Protein AF-A0A932XRU0-F1 (afdb_monomer)

Foldseek 3Di:
DDDDKDWDWDDDPPNQKIKIFIPFFPDADWDKDQDLVPDPDPLQNQLNPPQFWGMWIHHTRMIMTGGHPPDDCVVSVVSNVVSCNVVPD

pLDDT: mean 93.48, std 6.69, range [52.69, 98.0]

Nearest PDB structures (foldseek):
  2ffm-assembly1_A  TM=9.030E-01  e=3.695E-07  Staphylococcus aureus subsp. aureus Mu50
  2ltm-assembly1_A  TM=9.015E-01  e=7.193E-06  Homo sapiens
  1pqx-assembly1_A  TM=8.023E-01  e=1.119E-05  Staphylococcus aureus subsp. aureus Mu50
  2ltl-assembly1_A  TM=8.612E-01  e=2.321E-04  Saccharomyces cerevisiae S288C
  2k1h-assembly1_A  TM=7.000E-01  e=9.864E-06  Staphylococcus epidermidis ATCC 12228

Sequence (89 aa):
MAELLQISAQGTPNPNAAKFTLNRVVAAHGTTYRDAATANVTWAKQLLGIAGVVQVFAVNNFISITKTSEAEWSALGPRIERVLQQQFV

Radius of gyration: 12.28 Å; Cα contacts (8 Å, |Δi|>4): 155; chains: 1; bounding box: 32×28×28 Å

Solvent-accessible surface area (backbone atoms only — not comparable to full-atom values): 5133 Å² total; per-residue (Å²): 133,85,82,77,79,46,79,47,81,41,84,47,98,48,89,43,32,39,38,36,39,43,82,49,77,79,27,94,54,85,43,79,38,71,48,48,89,76,40,92,46,69,64,57,25,56,51,48,65,39,90,43,37,56,35,40,35,33,33,42,34,37,35,39,41,28,41,40,91,88,49,53,64,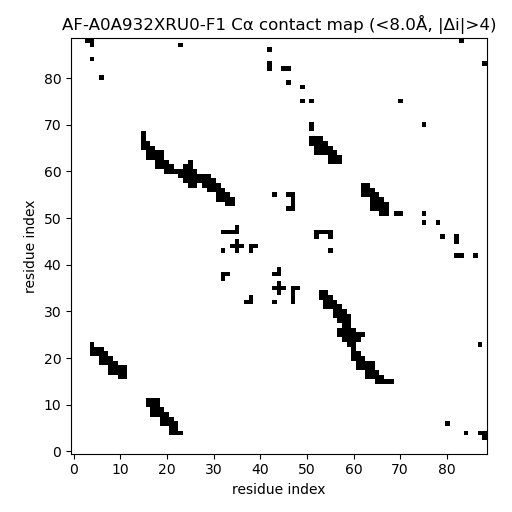87,70,44,47,66,55,49,51,51,51,51,46,75,70,65,99

Secondary structure (DSSP, 8-state):
-PPPP-EEEEE-SSTTEEEEEESS--EEEEEEE--TTT--SHHHHHHHTSTTEEEEEEEETEEEEEE-TT--HHHHHHHHHHHHHHHH-

Mean predicted aligned error: 3.32 Å

Structure (mmCIF, N/CA/C/O backbone):
data_AF-A0A932XRU0-F1
#
_entry.id   AF-A0A932XRU0-F1
#
loop_
_atom_site.group_PDB
_atom_site.id
_atom_site.type_symbol
_atom_site.label_atom_id
_atom_site.label_alt_id
_atom_site.label_comp_id
_atom_site.label_asym_id
_atom_site.label_entity_id
_atom_site.label_seq_id
_atom_site.pdbx_PDB_ins_code
_atom_site.Cartn_x
_atom_site.Cartn_y
_atom_site.Cartn_z
_atom_site.occupancy
_atom_site.B_iso_or_equiv
_atom_site.auth_seq_id
_atom_site.auth_comp_id
_atom_site.auth_asym_id
_atom_site.auth_atom_id
_atom_si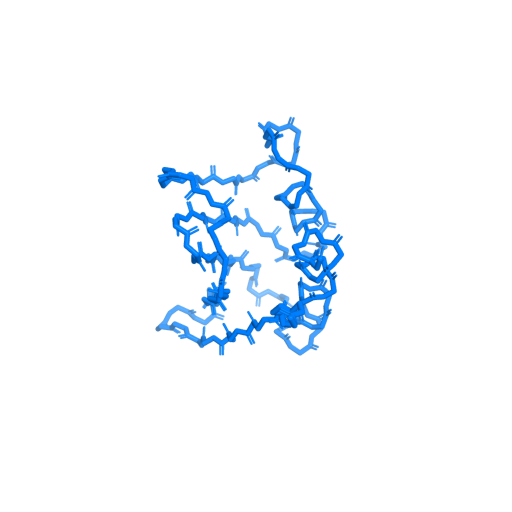te.pdbx_PDB_model_num
ATOM 1 N N . MET A 1 1 ? 19.026 -21.023 -7.714 1.00 52.69 1 MET A N 1
ATOM 2 C CA . MET A 1 1 ? 18.014 -21.103 -6.640 1.00 52.69 1 MET A CA 1
ATOM 3 C C . MET A 1 1 ? 17.063 -19.942 -6.861 1.00 52.69 1 MET A C 1
ATOM 5 O O . MET A 1 1 ? 17.563 -18.838 -7.020 1.00 52.69 1 MET A O 1
ATOM 9 N N . ALA A 1 2 ? 15.756 -20.175 -7.003 1.00 61.38 2 ALA A N 1
ATOM 10 C CA . ALA A 1 2 ? 14.801 -19.073 -7.129 1.00 61.38 2 ALA A CA 1
ATOM 11 C C . ALA A 1 2 ? 14.670 -18.386 -5.764 1.00 61.38 2 ALA A C 1
ATOM 13 O O . ALA A 1 2 ? 14.521 -19.065 -4.748 1.00 61.38 2 ALA A O 1
ATOM 14 N N . GLU A 1 3 ? 14.795 -17.064 -5.733 1.00 76.25 3 GLU A N 1
ATOM 15 C CA . GLU A 1 3 ? 14.622 -16.291 -4.507 1.00 76.25 3 GLU A CA 1
ATOM 16 C C . GLU A 1 3 ? 13.138 -16.297 -4.119 1.00 76.25 3 GLU A C 1
AT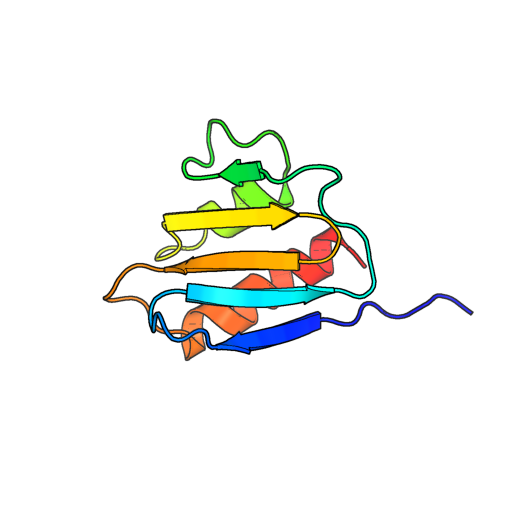OM 18 O O . GLU A 1 3 ? 12.282 -15.950 -4.932 1.00 76.25 3 GLU A O 1
ATOM 23 N N . LEU A 1 4 ? 12.823 -16.737 -2.897 1.00 87.25 4 LEU A N 1
ATOM 24 C CA . LEU A 1 4 ? 11.450 -16.738 -2.391 1.00 87.25 4 LEU A CA 1
ATOM 25 C C . LEU A 1 4 ? 10.985 -15.299 -2.151 1.00 87.25 4 LEU A C 1
ATOM 27 O O . LEU A 1 4 ? 11.750 -14.469 -1.657 1.00 87.25 4 LEU A O 1
ATOM 31 N N . LEU A 1 5 ? 9.720 -15.008 -2.455 1.00 91.06 5 LEU A N 1
ATOM 32 C CA . LEU A 1 5 ? 9.132 -13.713 -2.129 1.00 91.06 5 LEU A CA 1
ATOM 33 C C . LEU A 1 5 ? 9.077 -13.530 -0.605 1.00 91.06 5 LEU A C 1
ATOM 35 O O . LEU A 1 5 ? 8.482 -14.340 0.106 1.00 91.06 5 LEU A O 1
ATOM 39 N N . GLN A 1 6 ? 9.653 -12.435 -0.117 1.00 93.94 6 GLN A N 1
ATOM 40 C CA . GLN A 1 6 ? 9.571 -12.012 1.277 1.00 93.94 6 GLN A CA 1
ATOM 41 C C . GLN A 1 6 ? 8.707 -10.760 1.383 1.00 93.94 6 GLN A C 1
ATOM 43 O O . GLN A 1 6 ? 8.896 -9.805 0.630 1.00 93.94 6 GLN A O 1
ATOM 48 N N . ILE A 1 7 ? 7.774 -10.758 2.335 1.00 94.75 7 ILE A N 1
ATOM 49 C CA . ILE A 1 7 ? 6.899 -9.623 2.636 1.00 94.75 7 ILE A CA 1
ATOM 50 C C . ILE A 1 7 ? 7.033 -9.322 4.129 1.00 94.75 7 ILE A C 1
ATOM 52 O O . ILE A 1 7 ? 6.885 -10.214 4.960 1.00 94.75 7 ILE A O 1
ATOM 56 N N . SER A 1 8 ? 7.311 -8.066 4.473 1.00 94.94 8 SER A N 1
ATOM 57 C CA . SER A 1 8 ? 7.328 -7.573 5.852 1.00 94.94 8 SER A CA 1
ATOM 58 C C . SER A 1 8 ? 6.287 -6.475 6.022 1.00 94.94 8 SER A C 1
ATOM 60 O O . SER A 1 8 ? 6.330 -5.477 5.302 1.00 94.94 8 SER A O 1
ATOM 62 N N . ALA A 1 9 ? 5.371 -6.652 6.973 1.00 94.38 9 ALA A N 1
ATOM 63 C CA . ALA A 1 9 ? 4.381 -5.654 7.353 1.00 94.38 9 ALA A CA 1
ATOM 64 C C . ALA A 1 9 ? 4.802 -4.942 8.648 1.00 94.38 9 ALA A C 1
ATOM 66 O O . ALA A 1 9 ? 5.196 -5.579 9.624 1.00 94.38 9 ALA A O 1
ATOM 67 N N . GLN A 1 10 ? 4.713 -3.616 8.663 1.00 94.12 10 GLN A N 1
ATOM 68 C CA . GLN A 1 10 ? 5.043 -2.761 9.799 1.00 94.12 10 GLN A CA 1
ATOM 69 C C . GLN A 1 10 ? 3.940 -1.722 9.996 1.00 94.12 10 GLN A C 1
ATOM 71 O O . GLN A 1 10 ? 3.465 -1.107 9.039 1.00 94.12 10 GLN A O 1
ATOM 76 N N . GLY A 1 11 ? 3.542 -1.506 11.249 1.00 92.12 11 GLY A N 1
ATOM 77 C CA . GLY A 1 11 ? 2.661 -0.397 11.597 1.00 92.12 11 GLY A CA 1
ATOM 78 C C . GLY A 1 11 ? 3.336 0.953 11.350 1.00 92.12 11 GLY A C 1
ATOM 79 O O . GLY A 1 11 ? 4.562 1.060 11.284 1.00 92.12 11 GLY A O 1
ATOM 80 N N . THR A 1 12 ? 2.526 1.998 11.235 1.00 92.06 12 THR A N 1
ATOM 81 C CA . THR A 1 12 ? 3.000 3.386 11.222 1.00 92.06 12 THR A CA 1
ATOM 82 C C . THR A 1 12 ? 2.385 4.140 12.407 1.00 92.06 12 THR A C 1
ATOM 84 O O . THR A 1 12 ? 1.435 3.637 13.009 1.00 92.06 12 THR A O 1
ATOM 87 N N . PRO A 1 13 ? 2.863 5.349 12.757 1.00 93.19 13 PRO A N 1
ATOM 88 C CA . PRO A 1 13 ? 2.188 6.185 13.753 1.00 93.19 13 PRO A CA 1
ATOM 89 C C . PRO A 1 13 ? 0.725 6.496 13.396 1.00 93.19 13 PRO A C 1
ATOM 91 O O . PRO A 1 13 ? -0.070 6.817 14.274 1.00 93.19 13 PRO A O 1
ATOM 94 N N . ASN A 1 14 ? 0.359 6.396 12.112 1.00 92.38 14 ASN A N 1
ATOM 95 C CA . ASN A 1 14 ? -1.025 6.442 11.671 1.00 92.38 14 ASN A CA 1
ATOM 96 C C . ASN A 1 14 ? -1.653 5.035 11.800 1.00 92.38 14 ASN A C 1
ATOM 98 O O . ASN A 1 14 ? -1.293 4.150 11.022 1.00 92.38 14 ASN A O 1
ATOM 102 N N . PRO A 1 15 ? -2.637 4.818 12.695 1.00 93.75 15 PRO A N 1
ATOM 103 C CA . PRO A 1 15 ? -3.272 3.507 12.879 1.00 93.75 15 PRO A CA 1
ATOM 104 C C . PRO A 1 15 ? -4.022 3.020 11.631 1.00 93.75 15 PRO A C 1
ATOM 106 O O . PRO A 1 15 ? -4.252 1.823 11.462 1.00 93.75 15 PRO A O 1
ATOM 109 N N . ASN A 1 16 ? -4.375 3.936 10.729 1.00 96.75 16 ASN A N 1
ATOM 110 C CA . ASN A 1 16 ? -5.024 3.627 9.464 1.00 96.75 16 ASN A CA 1
ATOM 111 C C . ASN A 1 16 ? -4.034 3.368 8.328 1.00 96.75 16 ASN A C 1
ATOM 113 O O . ASN A 1 16 ? -4.484 3.076 7.227 1.00 96.75 16 ASN A O 1
ATOM 117 N N . ALA A 1 17 ? -2.719 3.442 8.555 1.00 96.81 17 ALA A N 1
ATOM 118 C CA . ALA A 1 17 ? -1.720 3.137 7.536 1.00 96.81 17 ALA A CA 1
ATOM 119 C C . ALA A 1 17 ? -0.725 2.065 7.995 1.00 96.81 17 ALA A C 1
ATOM 121 O O . ALA A 1 17 ? -0.150 2.143 9.083 1.00 96.81 17 ALA A O 1
ATOM 122 N N . ALA A 1 18 ? -0.481 1.097 7.116 1.00 97.12 18 ALA A N 1
ATOM 123 C CA . ALA A 1 18 ? 0.513 0.050 7.303 1.00 97.12 18 ALA A CA 1
ATOM 124 C C . ALA A 1 18 ? 1.498 0.032 6.131 1.00 97.12 18 ALA A C 1
ATOM 126 O O . ALA A 1 18 ? 1.132 0.243 4.972 1.00 97.12 18 ALA A O 1
ATOM 127 N N . LYS A 1 19 ? 2.762 -0.232 6.454 1.00 96.69 19 LYS A N 1
ATOM 128 C CA . LYS A 1 19 ? 3.876 -0.336 5.518 1.00 96.69 19 LYS A CA 1
ATOM 129 C C . LYS A 1 19 ? 4.156 -1.801 5.210 1.00 96.69 19 LYS A C 1
ATOM 131 O O . LYS A 1 19 ? 4.438 -2.574 6.113 1.00 96.69 19 LYS A O 1
ATOM 136 N N . PHE A 1 20 ? 4.171 -2.145 3.932 1.00 96.88 20 PHE A N 1
ATOM 137 C CA . PHE A 1 20 ? 4.589 -3.433 3.400 1.00 96.88 20 PHE A CA 1
ATOM 138 C C . PHE A 1 20 ? 5.896 -3.250 2.628 1.00 96.88 20 PHE A C 1
ATOM 140 O O . PHE A 1 20 ? 6.002 -2.376 1.769 1.00 96.88 20 PHE A O 1
ATOM 147 N N . THR A 1 21 ? 6.911 -4.046 2.949 1.00 96.94 21 THR A N 1
ATOM 148 C CA . THR A 1 21 ? 8.211 -4.038 2.265 1.00 96.94 21 THR A CA 1
ATOM 149 C C . THR A 1 21 ? 8.476 -5.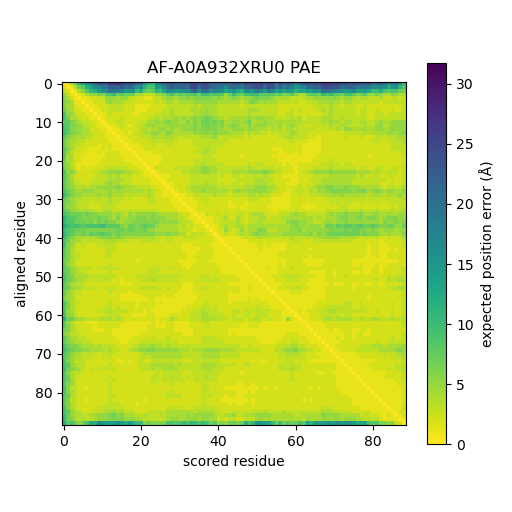411 1.675 1.00 96.94 21 THR A C 1
ATOM 151 O O . THR A 1 21 ? 8.305 -6.416 2.363 1.00 96.94 21 THR A O 1
ATOM 154 N N . LEU A 1 22 ? 8.867 -5.445 0.405 1.00 95.94 22 LEU A N 1
ATOM 155 C CA . LEU A 1 22 ? 9.150 -6.663 -0.342 1.00 95.94 22 LEU A CA 1
ATOM 156 C C . LEU A 1 22 ? 10.656 -6.769 -0.626 1.00 95.94 22 LEU A C 1
ATOM 158 O O . LEU A 1 22 ? 11.377 -5.770 -0.602 1.00 95.94 22 LEU A O 1
ATOM 162 N N . ASN A 1 23 ? 11.144 -7.963 -0.961 1.00 95.25 23 ASN A N 1
ATOM 163 C CA . ASN A 1 23 ? 12.497 -8.159 -1.506 1.00 95.25 23 ASN A CA 1
ATOM 164 C C . ASN A 1 23 ? 12.585 -7.893 -3.023 1.00 95.25 23 ASN A C 1
ATOM 166 O O . ASN A 1 23 ? 13.538 -8.304 -3.676 1.00 95.25 23 ASN A O 1
ATOM 170 N N . ARG A 1 24 ? 11.594 -7.210 -3.612 1.00 92.06 24 ARG A N 1
ATOM 171 C CA . ARG A 1 24 ? 11.527 -6.913 -5.051 1.00 92.06 24 ARG A CA 1
ATOM 172 C C . ARG A 1 24 ? 11.025 -5.493 -5.283 1.00 92.06 24 ARG A C 1
ATOM 174 O O . ARG A 1 24 ? 10.252 -4.970 -4.483 1.00 92.06 24 ARG A O 1
ATOM 181 N N . VAL A 1 25 ? 11.446 -4.875 -6.385 1.00 93.81 25 VAL A N 1
ATOM 182 C CA . VAL A 1 25 ? 10.944 -3.555 -6.796 1.00 93.81 25 VAL A CA 1
ATOM 183 C C . VAL A 1 25 ? 9.510 -3.696 -7.314 1.00 93.81 25 VAL A C 1
ATOM 185 O O . VAL A 1 25 ? 9.251 -4.459 -8.238 1.00 93.81 25 VAL A O 1
ATOM 188 N N . VAL A 1 26 ? 8.590 -2.941 -6.720 1.00 94.12 26 VAL A N 1
ATOM 189 C CA . VAL A 1 26 ? 7.155 -2.893 -7.036 1.00 94.12 26 VAL A C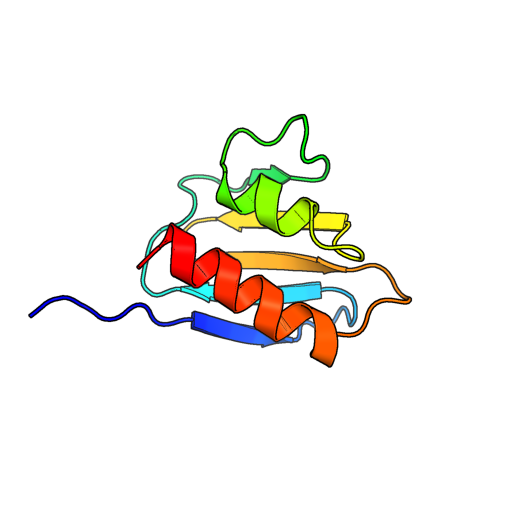A 1
ATOM 190 C C . VAL A 1 26 ? 6.759 -1.648 -7.836 1.00 94.12 26 VAL A C 1
ATOM 192 O O . VAL A 1 26 ? 5.757 -1.669 -8.548 1.00 94.12 26 VAL A O 1
ATOM 195 N N . ALA A 1 27 ? 7.527 -0.557 -7.726 1.00 93.94 27 ALA A N 1
ATOM 196 C CA . ALA A 1 27 ? 7.286 0.695 -8.442 1.00 93.94 27 ALA A CA 1
ATOM 197 C C . ALA A 1 27 ? 8.591 1.484 -8.631 1.00 93.94 27 ALA A C 1
ATOM 199 O O . ALA A 1 27 ? 9.334 1.687 -7.677 1.00 93.94 27 ALA A O 1
ATOM 200 N N . ALA A 1 28 ? 8.857 1.979 -9.843 1.00 92.50 28 ALA A N 1
ATOM 201 C CA . ALA A 1 28 ? 10.063 2.770 -10.126 1.00 92.50 28 ALA A CA 1
ATOM 202 C C . ALA A 1 28 ? 10.013 4.189 -9.528 1.00 92.50 28 ALA A C 1
ATOM 204 O O . ALA A 1 28 ? 11.038 4.750 -9.149 1.00 92.50 28 ALA A O 1
ATOM 205 N N . HIS A 1 29 ? 8.815 4.768 -9.426 1.00 93.44 29 HIS A N 1
ATOM 206 C CA . HIS A 1 29 ? 8.593 6.118 -8.916 1.00 93.44 29 HIS A CA 1
ATOM 207 C C . HIS A 1 29 ? 7.495 6.118 -7.856 1.00 93.44 29 HIS A C 1
ATOM 209 O O . HIS A 1 29 ? 6.591 5.279 -7.887 1.00 93.44 29 HIS A O 1
ATOM 215 N N . GLY A 1 30 ? 7.561 7.092 -6.945 1.00 95.75 30 GLY A N 1
ATOM 216 C CA . GLY A 1 30 ? 6.526 7.325 -5.944 1.00 95.75 30 GLY A CA 1
ATOM 217 C C . GLY A 1 30 ? 5.172 7.577 -6.585 1.00 95.75 30 GLY A C 1
ATOM 218 O O . GLY A 1 30 ? 4.932 8.651 -7.126 1.00 95.75 30 GLY A O 1
ATOM 219 N N . THR A 1 31 ? 4.289 6.586 -6.498 1.00 95.25 31 THR A N 1
ATOM 220 C CA . THR A 1 31 ? 2.965 6.626 -7.121 1.00 95.25 31 THR A CA 1
ATOM 221 C C . THR A 1 31 ? 1.895 6.395 -6.068 1.00 95.25 31 THR A C 1
ATOM 223 O O . THR A 1 31 ? 1.998 5.464 -5.272 1.00 95.25 31 THR A O 1
ATOM 226 N N . THR A 1 32 ? 0.865 7.242 -6.062 1.00 96.69 32 THR A N 1
ATOM 227 C CA . THR A 1 32 ? -0.303 7.099 -5.182 1.00 96.69 32 THR A CA 1
ATOM 228 C C . THR A 1 32 ? -1.522 6.707 -6.001 1.00 96.69 32 THR A C 1
ATOM 230 O O . THR A 1 32 ? -1.858 7.381 -6.970 1.00 96.69 32 THR A O 1
ATOM 233 N N 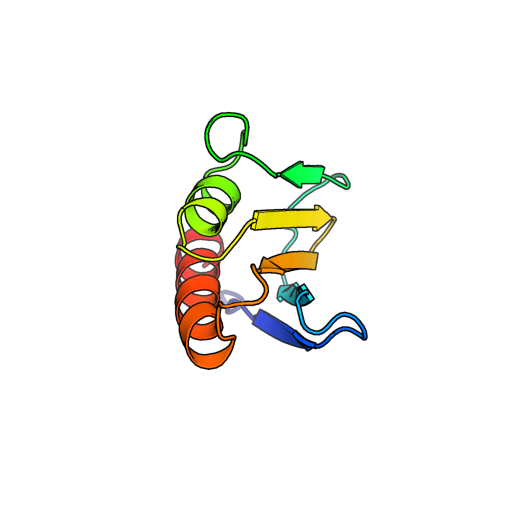. TYR A 1 33 ? -2.222 5.671 -5.561 1.00 96.69 33 TYR A N 1
ATOM 234 C CA . TYR A 1 33 ? -3.473 5.186 -6.123 1.00 96.69 33 TYR A CA 1
ATOM 235 C C . TYR A 1 33 ? -4.593 5.395 -5.101 1.00 96.69 33 TYR A C 1
ATOM 237 O O . TYR A 1 33 ? -4.470 4.977 -3.949 1.00 96.69 33 TYR A O 1
ATOM 245 N N . ARG A 1 34 ? -5.676 6.055 -5.519 1.00 96.00 34 ARG A N 1
ATOM 246 C CA . ARG A 1 34 ? -6.891 6.284 -4.705 1.00 96.00 34 ARG A CA 1
ATOM 247 C C . ARG A 1 34 ? -8.157 5.729 -5.345 1.00 96.00 34 ARG A C 1
ATOM 249 O O . ARG A 1 34 ? -9.183 5.640 -4.689 1.00 96.00 34 ARG A O 1
ATOM 256 N N . ASP A 1 35 ? -8.078 5.368 -6.620 1.00 92.00 35 ASP A N 1
ATOM 257 C CA . ASP A 1 35 ? -9.196 4.846 -7.391 1.00 92.00 35 ASP A CA 1
ATOM 258 C C . ASP A 1 35 ? -8.702 3.687 -8.264 1.00 92.00 35 ASP A C 1
ATOM 260 O O . ASP A 1 35 ? -7.719 3.810 -9.002 1.00 92.00 35 ASP A O 1
ATOM 264 N N . ALA A 1 36 ? -9.376 2.543 -8.157 1.00 88.81 36 ALA A N 1
ATOM 265 C CA . ALA A 1 36 ? -9.058 1.348 -8.924 1.00 88.81 36 ALA A CA 1
ATOM 266 C C . ALA A 1 36 ? -9.282 1.547 -10.434 1.00 88.81 36 ALA A C 1
ATOM 268 O O . ALA A 1 36 ? -8.607 0.902 -11.239 1.00 88.81 36 ALA A O 1
ATOM 269 N N . ALA A 1 37 ? -10.183 2.448 -10.838 1.00 86.19 37 ALA A N 1
ATOM 270 C CA . ALA A 1 37 ? -10.434 2.742 -12.247 1.00 86.19 37 ALA A CA 1
ATOM 271 C C . ALA A 1 37 ? -9.238 3.439 -12.915 1.00 86.19 37 ALA A C 1
ATOM 273 O O . ALA A 1 37 ? -8.949 3.185 -14.084 1.00 86.19 37 ALA A O 1
ATOM 274 N N . THR A 1 38 ? -8.518 4.279 -12.163 1.00 85.44 38 THR A N 1
ATOM 275 C CA . THR A 1 38 ? -7.392 5.080 -12.675 1.00 85.44 38 THR A CA 1
ATOM 276 C C . THR A 1 38 ? -6.026 4.444 -12.431 1.00 85.44 38 THR A C 1
ATOM 278 O O . THR A 1 38 ? -5.045 4.830 -13.066 1.00 85.44 38 THR A O 1
ATOM 281 N N . ALA A 1 39 ? -5.937 3.445 -11.548 1.00 90.44 39 ALA A N 1
ATOM 282 C CA . ALA A 1 39 ? -4.701 2.707 -11.337 1.00 90.44 39 ALA A CA 1
ATOM 283 C C . ALA A 1 39 ? -4.261 1.999 -12.631 1.00 90.44 39 ALA A C 1
ATOM 285 O O . ALA A 1 39 ? -5.043 1.323 -13.292 1.00 90.44 39 ALA A O 1
ATOM 286 N N . ASN A 1 40 ? -2.992 2.124 -13.004 1.00 89.56 40 ASN A N 1
ATOM 287 C CA . ASN A 1 40 ? -2.429 1.523 -14.219 1.00 89.56 40 ASN A CA 1
ATOM 288 C C . ASN A 1 40 ? -1.798 0.139 -13.978 1.00 89.56 40 ASN A C 1
ATOM 290 O O . ASN A 1 40 ? -1.389 -0.517 -14.932 1.00 89.56 40 ASN A O 1
ATOM 294 N N . VAL A 1 41 ? -1.745 -0.325 -12.727 1.00 92.75 41 VAL A N 1
ATOM 295 C CA . VAL A 1 41 ? -1.130 -1.602 -12.337 1.00 92.75 41 VAL A CA 1
ATOM 296 C C . VAL A 1 41 ? -2.129 -2.519 -11.630 1.00 92.75 41 VAL A C 1
ATOM 298 O O . VAL A 1 41 ? -2.886 -2.092 -10.757 1.00 92.75 41 VAL A O 1
ATOM 301 N N . THR A 1 42 ? -2.127 -3.801 -12.004 1.00 94.62 42 THR A N 1
ATOM 302 C CA . THR A 1 42 ? -3.112 -4.799 -11.549 1.00 94.62 42 THR A CA 1
ATOM 303 C C . THR A 1 42 ? -3.105 -4.992 -10.037 1.00 94.62 42 THR A C 1
ATOM 305 O O . THR A 1 42 ? -4.170 -5.032 -9.425 1.00 94.62 42 THR A O 1
ATOM 308 N N . TRP A 1 43 ? -1.926 -5.055 -9.416 1.00 95.12 43 TRP A N 1
ATOM 309 C CA . TRP A 1 43 ? -1.807 -5.226 -7.969 1.00 95.12 43 TRP A CA 1
ATOM 310 C C . TRP A 1 43 ? -2.453 -4.058 -7.201 1.00 95.12 43 TRP A C 1
ATOM 312 O O . TRP A 1 43 ? -3.168 -4.295 -6.233 1.00 95.12 43 TRP A O 1
ATOM 322 N N . ALA A 1 44 ? -2.310 -2.809 -7.666 1.00 96.19 44 ALA A N 1
ATOM 323 C CA . ALA A 1 44 ? -2.938 -1.655 -7.017 1.00 96.19 44 ALA A CA 1
ATOM 324 C C . ALA A 1 44 ? -4.464 -1.679 -7.169 1.00 96.19 44 ALA A C 1
ATOM 326 O O . ALA A 1 44 ? -5.171 -1.397 -6.204 1.00 96.19 44 ALA A O 1
ATOM 327 N N . LYS A 1 45 ? -4.978 -2.081 -8.343 1.00 96.75 45 LYS A N 1
ATOM 328 C CA . LYS A 1 45 ? -6.423 -2.289 -8.554 1.00 96.75 45 LYS A CA 1
ATOM 329 C C . LYS A 1 45 ? -6.987 -3.331 -7.598 1.00 96.75 45 LYS A C 1
ATOM 331 O O . LYS A 1 45 ? -8.029 -3.107 -6.996 1.00 96.75 45 LYS A O 1
ATOM 336 N N . GLN A 1 46 ? -6.294 -4.460 -7.456 1.00 96.56 46 GLN A N 1
ATOM 337 C CA . GLN A 1 46 ? -6.718 -5.546 -6.575 1.00 96.56 46 GLN A CA 1
ATOM 338 C C . GLN A 1 46 ? -6.714 -5.117 -5.108 1.00 96.56 46 GLN A C 1
ATOM 340 O O . GLN A 1 46 ? -7.678 -5.399 -4.405 1.00 96.56 46 GLN A O 1
ATOM 345 N N . LEU A 1 47 ? -5.682 -4.391 -4.662 1.00 97.00 47 LEU A N 1
ATOM 346 C CA . LEU A 1 47 ? -5.620 -3.855 -3.300 1.00 97.00 47 LEU A CA 1
ATOM 347 C C . LEU A 1 47 ? -6.734 -2.837 -3.028 1.00 97.00 47 LEU A C 1
ATOM 349 O O . LEU A 1 47 ? -7.395 -2.938 -2.001 1.00 97.00 47 LEU A O 1
ATOM 353 N N . LEU A 1 48 ? -6.982 -1.900 -3.949 1.00 97.06 48 LEU A N 1
ATOM 354 C CA . LEU A 1 48 ? -8.078 -0.926 -3.837 1.00 97.06 48 LEU A CA 1
ATOM 355 C C . LEU A 1 48 ? -9.469 -1.571 -3.939 1.00 97.06 48 LEU A C 1
ATOM 357 O O . LEU A 1 48 ? -10.444 -1.007 -3.457 1.00 97.06 48 LEU A O 1
ATOM 361 N N . GLY A 1 49 ? -9.572 -2.758 -4.540 1.00 95.38 49 GLY A N 1
ATOM 362 C CA . GLY A 1 49 ? -10.798 -3.557 -4.554 1.00 95.38 49 GLY A CA 1
ATOM 363 C C . GLY A 1 49 ? -11.097 -4.264 -3.227 1.00 95.38 49 GLY A C 1
ATOM 364 O O . GLY A 1 49 ? -12.192 -4.803 -3.057 1.00 95.38 49 GLY A O 1
ATOM 365 N N . ILE A 1 50 ? -10.158 -4.284 -2.275 1.00 96.19 50 ILE A N 1
ATOM 366 C CA . ILE A 1 50 ? -10.406 -4.825 -0.938 1.00 96.19 50 ILE A CA 1
ATOM 367 C C . ILE A 1 50 ? -11.246 -3.807 -0.164 1.00 96.19 50 ILE A C 1
ATOM 369 O O . ILE A 1 50 ? -10.793 -2.700 0.119 1.00 96.19 50 ILE A O 1
ATOM 373 N N . ALA A 1 51 ? -12.462 -4.201 0.221 1.00 96.12 51 ALA A N 1
ATOM 374 C CA . ALA A 1 51 ? -13.339 -3.369 1.039 1.00 96.12 51 ALA A CA 1
ATOM 375 C C . ALA A 1 51 ? -12.607 -2.867 2.296 1.00 96.12 51 ALA A C 1
ATOM 377 O O . ALA A 1 51 ? -12.066 -3.662 3.065 1.00 96.12 51 ALA A O 1
ATOM 378 N N . GLY A 1 52 ? -12.591 -1.546 2.480 1.00 95.62 52 GLY A N 1
ATOM 379 C CA . GLY A 1 52 ? -11.871 -0.888 3.566 1.00 95.62 52 GLY A CA 1
ATOM 380 C C . GLY A 1 52 ? -10.489 -0.353 3.187 1.00 95.62 52 GLY A C 1
ATOM 381 O O . GLY A 1 52 ? -9.920 0.365 3.995 1.00 95.62 52 GLY A O 1
ATOM 382 N N . VAL A 1 53 ? -9.944 -0.626 1.997 1.00 97.56 53 VAL A N 1
ATOM 383 C CA . VAL A 1 53 ? -8.715 0.022 1.496 1.00 97.56 53 VAL A CA 1
ATOM 384 C C . VAL A 1 53 ? -9.079 1.279 0.706 1.00 97.56 53 VAL A C 1
ATOM 386 O O . VAL A 1 53 ? -9.885 1.221 -0.215 1.00 97.56 53 VAL A O 1
ATOM 389 N N . VAL A 1 54 ? -8.473 2.420 1.047 1.00 97.19 54 VAL A N 1
ATOM 390 C CA . VAL A 1 54 ? -8.798 3.727 0.433 1.00 97.19 54 VAL A CA 1
ATOM 391 C C . VAL A 1 54 ? -7.643 4.359 -0.327 1.00 97.19 54 VAL A C 1
ATOM 393 O O . VAL A 1 54 ? -7.849 5.221 -1.178 1.00 97.19 54 VAL A O 1
ATOM 396 N N . GLN A 1 55 ? -6.409 3.969 -0.016 1.00 97.44 55 GLN A N 1
ATOM 397 C CA . GLN A 1 55 ? -5.239 4.499 -0.699 1.00 97.44 55 GLN A CA 1
ATOM 398 C C . GLN A 1 55 ? -4.114 3.477 -0.681 1.00 97.44 55 GLN A C 1
ATOM 400 O O . GLN A 1 55 ? -3.877 2.808 0.323 1.00 97.44 55 GLN A O 1
ATOM 405 N N . VAL A 1 56 ? -3.380 3.412 -1.784 1.00 97.56 56 VAL A N 1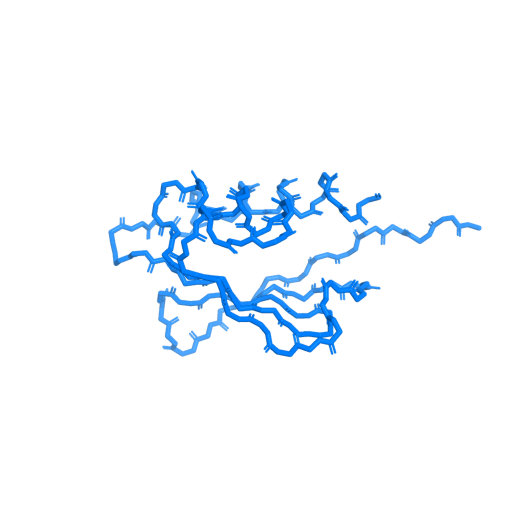
ATOM 406 C CA . VAL A 1 56 ? -2.162 2.622 -1.912 1.00 97.56 56 VAL A CA 1
ATOM 407 C C . VAL A 1 56 ? -1.068 3.528 -2.456 1.00 97.56 56 VAL A C 1
ATOM 409 O O . VAL A 1 56 ? -1.230 4.138 -3.505 1.00 97.56 56 VAL A O 1
ATOM 412 N N . PHE A 1 57 ? 0.047 3.641 -1.751 1.00 97.25 57 PHE A N 1
ATOM 413 C CA . PHE A 1 57 ? 1.241 4.336 -2.222 1.00 97.25 57 PHE A CA 1
ATOM 414 C C . PHE A 1 57 ? 2.353 3.321 -2.436 1.00 97.25 57 PHE A C 1
ATOM 416 O O . PHE A 1 57 ? 2.526 2.448 -1.594 1.00 97.25 57 PHE A O 1
ATOM 423 N N . ALA A 1 58 ? 3.123 3.429 -3.514 1.00 97.06 58 ALA A N 1
ATOM 424 C CA . ALA A 1 58 ? 4.276 2.563 -3.725 1.00 97.06 58 ALA A CA 1
ATOM 425 C C . ALA A 1 58 ? 5.475 3.304 -4.307 1.00 97.06 58 ALA A C 1
ATOM 427 O O . ALA A 1 58 ? 5.325 4.199 -5.140 1.00 97.06 58 ALA A O 1
ATOM 428 N N . VAL A 1 59 ? 6.665 2.894 -3.871 1.00 97.06 59 VAL A N 1
ATOM 429 C CA . VAL A 1 59 ? 7.962 3.337 -4.392 1.00 97.06 59 VAL A CA 1
ATOM 430 C C . VAL A 1 59 ? 9.026 2.291 -4.074 1.00 97.06 59 VAL A C 1
ATOM 432 O O . VAL A 1 59 ? 9.047 1.739 -2.976 1.00 97.06 59 VAL A O 1
ATOM 435 N N . ASN A 1 60 ? 9.933 2.030 -5.012 1.00 96.50 60 ASN A N 1
ATOM 436 C CA . ASN A 1 60 ? 10.951 0.987 -4.919 1.00 96.50 60 ASN A CA 1
ATOM 437 C C . ASN A 1 60 ? 10.325 -0.349 -4.521 1.00 96.50 60 ASN A C 1
ATOM 439 O O . ASN A 1 60 ? 9.487 -0.855 -5.253 1.00 96.50 60 ASN A O 1
ATOM 443 N N . ASN A 1 61 ? 10.702 -0.908 -3.378 1.00 96.19 61 ASN A N 1
ATOM 444 C CA . ASN A 1 61 ? 10.209 -2.166 -2.824 1.00 96.19 61 ASN A CA 1
ATOM 445 C C . ASN A 1 61 ? 9.195 -1.974 -1.680 1.00 96.19 61 ASN A C 1
ATOM 447 O O . ASN A 1 61 ? 8.949 -2.887 -0.894 1.00 96.19 61 ASN A O 1
ATOM 451 N N . PHE A 1 62 ? 8.642 -0.771 -1.553 1.00 95.06 62 PHE A N 1
ATOM 452 C CA . PHE A 1 62 ? 7.786 -0.356 -0.452 1.00 95.06 62 PHE A CA 1
ATOM 453 C C . PHE A 1 62 ? 6.379 -0.019 -0.952 1.00 95.06 62 PHE A C 1
ATOM 455 O O . PHE A 1 62 ? 6.215 0.697 -1.939 1.00 95.06 62 PHE A O 1
ATOM 462 N N . ILE A 1 63 ? 5.373 -0.507 -0.226 1.00 97.12 63 ILE A N 1
ATOM 463 C CA . ILE A 1 63 ? 3.954 -0.211 -0.414 1.00 97.12 63 ILE A CA 1
ATOM 464 C C . ILE A 1 63 ? 3.381 0.274 0.922 1.00 97.12 63 ILE A C 1
ATOM 466 O O . ILE A 1 63 ? 3.475 -0.418 1.928 1.00 97.12 63 ILE A O 1
ATOM 470 N N . SER A 1 64 ? 2.763 1.448 0.951 1.00 97.50 64 SER A N 1
ATOM 471 C CA . SER A 1 64 ? 1.931 1.905 2.065 1.00 97.50 64 SER A CA 1
ATOM 472 C C . SER A 1 64 ? 0.469 1.725 1.702 1.00 97.50 64 SER A C 1
ATOM 474 O O . SER A 1 64 ? 0.040 2.166 0.635 1.00 97.50 64 SER A O 1
ATOM 476 N N . ILE A 1 65 ? -0.301 1.100 2.581 1.00 97.88 65 ILE A N 1
ATOM 477 C CA . ILE A 1 65 ? -1.737 0.911 2.397 1.00 97.88 65 ILE A CA 1
ATOM 478 C C . ILE A 1 65 ? -2.444 1.685 3.493 1.00 97.88 65 ILE A C 1
ATOM 480 O O . ILE A 1 65 ? -2.144 1.504 4.672 1.00 97.88 65 ILE A O 1
ATOM 484 N N . THR A 1 66 ? -3.389 2.529 3.095 1.00 98.00 66 THR A N 1
ATOM 485 C CA . THR A 1 66 ? -4.286 3.227 4.008 1.00 98.00 66 THR A CA 1
ATOM 486 C C . THR A 1 66 ? -5.655 2.569 3.959 1.00 98.00 66 THR A C 1
ATOM 488 O O . THR A 1 66 ? -6.223 2.387 2.877 1.00 98.00 66 THR A O 1
ATOM 491 N N . LYS A 1 67 ? -6.193 2.245 5.132 1.00 97.81 67 LYS A N 1
ATOM 492 C CA . LYS A 1 67 ? -7.540 1.709 5.314 1.00 97.81 67 LYS A CA 1
ATOM 493 C C . LYS A 1 67 ? -8.524 2.770 5.821 1.00 97.81 67 LYS A C 1
ATOM 495 O O . LYS A 1 67 ? -8.105 3.834 6.280 1.00 97.81 67 LYS A O 1
ATOM 500 N N . THR A 1 68 ? -9.820 2.478 5.770 1.00 97.25 68 THR A N 1
ATOM 501 C CA . THR A 1 68 ? -10.839 3.247 6.492 1.00 97.25 68 THR A CA 1
ATOM 502 C C . THR A 1 68 ? -10.696 3.048 8.004 1.00 97.25 68 THR A C 1
ATOM 504 O O . THR A 1 68 ? -10.031 2.116 8.477 1.00 97.25 68 THR A O 1
ATOM 507 N N . SER A 1 69 ? -11.320 3.928 8.784 1.00 95.06 69 SER A N 1
ATOM 508 C CA . SER A 1 69 ? -11.274 3.856 10.247 1.00 95.06 69 SER A CA 1
ATOM 509 C C . SER A 1 69 ? -12.021 2.639 10.802 1.00 95.06 69 SER A C 1
ATOM 511 O O . SER A 1 69 ? -11.647 2.141 11.855 1.00 95.06 69 SER A O 1
ATOM 513 N N . GLU A 1 70 ? -13.028 2.135 10.086 1.00 95.88 70 GLU A N 1
ATOM 514 C CA . GLU A 1 70 ? -13.882 1.009 10.495 1.00 95.88 70 GLU A CA 1
ATOM 515 C C . GLU A 1 70 ? -13.297 -0.359 10.112 1.00 95.88 70 GLU A C 1
ATOM 517 O O . GLU A 1 70 ? -13.777 -1.393 10.570 1.00 95.88 70 GLU A O 1
ATOM 522 N N . ALA A 1 71 ? -12.300 -0.385 9.224 1.00 96.69 71 ALA A N 1
ATOM 523 C CA . ALA A 1 71 ? -11.690 -1.623 8.763 1.00 96.69 71 ALA A CA 1
ATOM 524 C C . ALA A 1 71 ? -10.612 -2.117 9.738 1.00 96.69 71 ALA A C 1
ATOM 526 O O . ALA A 1 71 ? -9.864 -1.326 10.307 1.00 96.69 71 ALA A O 1
ATOM 527 N N . GLU A 1 72 ? -10.457 -3.434 9.856 1.00 95.88 72 GLU A N 1
ATOM 528 C CA . GLU A 1 72 ? -9.516 -4.056 10.793 1.00 95.88 72 GLU A CA 1
ATOM 529 C C . GLU A 1 72 ? -8.320 -4.695 10.078 1.00 95.88 72 GLU A C 1
ATOM 531 O O . GLU A 1 72 ? -8.474 -5.449 9.112 1.00 95.88 72 GLU A O 1
ATOM 536 N N . TRP A 1 73 ? -7.105 -4.452 10.583 1.00 95.06 73 TRP A N 1
ATOM 537 C CA . TRP A 1 73 ? -5.879 -5.018 10.000 1.00 95.06 73 TRP A CA 1
ATOM 538 C C . TRP A 1 73 ? -5.834 -6.546 10.067 1.00 95.06 73 TRP A C 1
ATOM 540 O O . TRP A 1 73 ? -5.278 -7.171 9.167 1.00 95.06 73 TRP A O 1
ATOM 550 N N . SER A 1 74 ? -6.470 -7.151 11.073 1.00 94.50 74 SER A N 1
ATOM 551 C CA . SER A 1 74 ? -6.609 -8.608 11.198 1.00 94.50 74 SER A CA 1
ATOM 552 C C . SER A 1 74 ? -7.369 -9.234 10.022 1.00 94.50 74 SER A C 1
ATOM 554 O O . SER A 1 74 ? -7.070 -10.359 9.625 1.00 94.50 74 SER A O 1
ATOM 556 N N . ALA A 1 75 ? -8.310 -8.499 9.422 1.00 94.38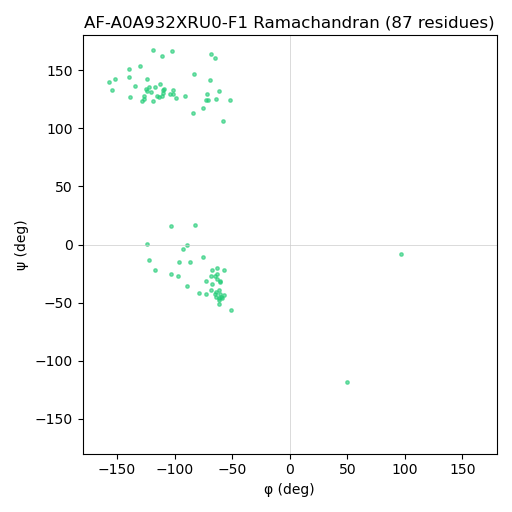 75 ALA A N 1
ATOM 557 C CA . ALA A 1 75 ? -9.063 -8.935 8.250 1.00 94.38 75 ALA A CA 1
ATOM 558 C C . ALA A 1 75 ? -8.374 -8.554 6.928 1.00 94.38 75 ALA A C 1
ATOM 560 O O . ALA A 1 75 ? -8.439 -9.308 5.952 1.00 94.38 75 ALA A O 1
ATOM 561 N N . LEU A 1 76 ? -7.724 -7.385 6.882 1.00 96.25 76 LEU A N 1
ATOM 562 C CA . LEU A 1 76 ? -7.081 -6.866 5.673 1.00 96.25 76 LEU A CA 1
ATOM 563 C C . LEU A 1 76 ? -5.722 -7.513 5.387 1.00 96.25 76 LEU A C 1
ATOM 565 O O . LEU A 1 76 ? -5.447 -7.836 4.234 1.00 96.25 76 LEU A O 1
ATOM 569 N N . GLY A 1 77 ? -4.892 -7.726 6.412 1.00 94.19 77 GLY A N 1
ATOM 570 C CA . GLY A 1 77 ? -3.513 -8.212 6.284 1.00 94.19 77 GLY A CA 1
ATOM 571 C C . GLY A 1 77 ? -3.387 -9.473 5.422 1.00 94.19 77 GLY A C 1
ATOM 572 O O . GLY A 1 77 ? -2.731 -9.411 4.381 1.00 94.19 77 GLY A O 1
ATOM 573 N N . PRO A 1 78 ? -4.099 -10.573 5.742 1.00 95.25 78 PRO A N 1
ATOM 574 C CA . PRO A 1 78 ? -4.043 -11.799 4.943 1.00 95.25 78 PRO A CA 1
ATOM 575 C C . PRO A 1 78 ? -4.496 -11.619 3.484 1.00 95.25 78 PRO A C 1
ATOM 577 O O . PRO A 1 78 ? -3.988 -12.283 2.581 1.00 95.25 78 PRO A O 1
ATOM 580 N N . ARG A 1 79 ? -5.454 -10.717 3.221 1.00 96.69 79 ARG A N 1
ATOM 581 C CA . ARG A 1 79 ? -5.939 -10.430 1.858 1.00 96.69 79 ARG A CA 1
ATOM 582 C C . ARG A 1 79 ? -4.907 -9.643 1.057 1.00 96.69 79 ARG A C 1
ATOM 584 O O . ARG A 1 79 ? -4.675 -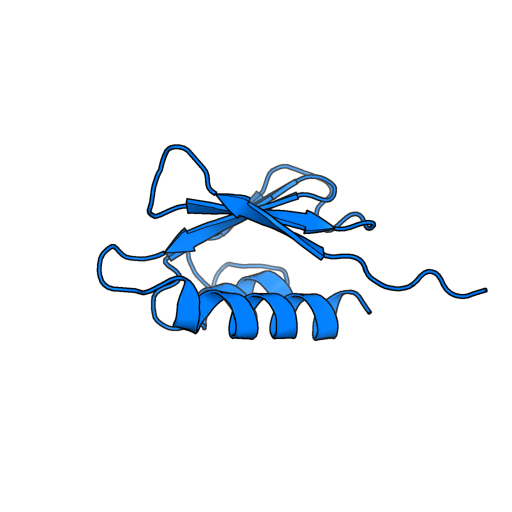9.956 -0.107 1.00 96.69 79 ARG A O 1
ATOM 591 N N . ILE A 1 80 ? -4.284 -8.652 1.691 1.00 96.31 80 ILE A N 1
ATOM 592 C CA . ILE A 1 80 ? -3.206 -7.849 1.110 1.00 96.31 80 ILE A CA 1
ATOM 593 C C . ILE A 1 80 ? -2.019 -8.749 0.768 1.00 96.31 80 ILE A C 1
ATOM 595 O O . ILE A 1 80 ? -1.562 -8.742 -0.372 1.00 96.31 80 ILE A O 1
ATOM 599 N N . GLU A 1 81 ? -1.554 -9.559 1.722 1.00 94.62 81 GLU A N 1
ATOM 600 C CA . GLU A 1 81 ? -0.433 -10.480 1.511 1.00 94.62 81 GLU A CA 1
ATOM 601 C C . GLU A 1 81 ? -0.706 -11.439 0.357 1.00 94.62 81 GLU A C 1
ATOM 603 O O . GLU A 1 81 ? 0.152 -11.613 -0.504 1.00 94.62 81 GLU A O 1
ATOM 608 N N . ARG A 1 82 ? -1.923 -11.988 0.272 1.00 95.06 82 ARG A N 1
ATOM 609 C CA . ARG A 1 82 ? -2.322 -12.854 -0.841 1.00 95.06 82 ARG A CA 1
ATOM 610 C C . ARG A 1 82 ? -2.233 -12.145 -2.193 1.00 95.06 82 ARG A C 1
ATOM 612 O O . ARG A 1 82 ? -1.715 -12.732 -3.139 1.00 95.06 82 ARG A O 1
ATOM 619 N N . VAL A 1 83 ? -2.721 -10.906 -2.297 1.00 95.88 83 VAL A N 1
ATOM 620 C CA . VAL A 1 83 ? -2.621 -10.114 -3.536 1.00 95.88 83 VAL A CA 1
ATOM 621 C C . VAL A 1 83 ? -1.156 -9.886 -3.905 1.00 95.88 83 VAL A C 1
ATOM 623 O O . VAL A 1 83 ? -0.771 -10.111 -5.049 1.00 95.88 83 VAL A O 1
ATOM 626 N N . LEU A 1 84 ? -0.319 -9.494 -2.943 1.00 94.12 84 LEU A N 1
ATOM 627 C CA . LEU A 1 84 ? 1.106 -9.260 -3.184 1.00 94.12 84 LEU A CA 1
ATOM 628 C C . LEU A 1 84 ? 1.839 -10.546 -3.593 1.00 94.12 84 LEU A C 1
ATOM 630 O O . LEU A 1 84 ? 2.631 -10.521 -4.531 1.00 94.12 84 LEU A O 1
ATOM 634 N N . GLN A 1 85 ? 1.533 -11.680 -2.961 1.00 92.75 85 GLN A N 1
ATOM 635 C CA . GLN A 1 85 ? 2.075 -12.984 -3.342 1.00 92.75 85 GLN A CA 1
ATOM 636 C C . GLN A 1 85 ? 1.681 -13.365 -4.768 1.00 92.75 85 GLN A C 1
ATOM 638 O O . GLN A 1 85 ? 2.537 -13.720 -5.564 1.00 92.75 85 GLN A O 1
ATOM 643 N N . GLN A 1 86 ? 0.410 -13.234 -5.140 1.00 91.94 86 GLN A N 1
ATOM 644 C CA . GLN A 1 86 ? -0.043 -13.589 -6.489 1.00 91.94 86 GLN A CA 1
ATOM 645 C C . GLN A 1 86 ? 0.586 -12.735 -7.597 1.00 91.94 86 GLN A C 1
ATOM 647 O O . GLN A 1 86 ? 0.642 -13.177 -8.740 1.00 91.94 86 GLN A O 1
ATOM 652 N N . GLN A 1 87 ? 1.019 -11.517 -7.275 1.00 91.62 87 GLN A N 1
ATOM 653 C CA . GLN A 1 87 ? 1.539 -10.559 -8.252 1.00 91.62 87 GLN A CA 1
ATOM 654 C C . GLN A 1 87 ? 3.069 -10.560 -8.345 1.00 91.62 87 GLN A C 1
ATOM 656 O O . GLN A 1 87 ? 3.603 -10.194 -9.390 1.00 91.62 87 GLN A O 1
ATOM 661 N N . PHE A 1 88 ? 3.771 -10.934 -7.269 1.00 86.38 88 PHE A N 1
ATOM 662 C CA . PHE A 1 88 ? 5.231 -10.812 -7.173 1.00 86.38 88 PHE A CA 1
ATOM 663 C C . PHE A 1 88 ? 5.975 -12.122 -6.866 1.00 86.38 88 PHE A C 1
ATOM 665 O O . PHE A 1 88 ? 7.207 -12.076 -6.764 1.00 86.38 88 PHE A O 1
ATOM 672 N N . VAL A 1 89 ? 5.274 -13.254 -6.718 1.00 78.50 89 VAL A N 1
ATOM 673 C CA . VAL A 1 89 ? 5.877 -14.606 -6.738 1.00 78.50 89 VAL A CA 1
ATOM 674 C C . VAL A 1 89 ? 6.390 -14.946 -8.134 1.00 78.50 89 VAL A C 1
ATOM 676 O O . VAL A 1 89 ? 5.765 -14.514 -9.127 1.00 78.50 89 VAL A O 1
#